Protein AF-A0A7S2QXE1-F1 (afdb_monomer_lite)

Secondary structure (DSSP, 8-state):
----------HHHHHHHHHSTT---------SHHHHHHHHHHHHHHHHHHHHHHHHHHHHHHHS-SS--HHHHHHHHHHHHHHS--TTSSPPHHHHHHHHHTS-GGGHHHHHHH-HHHHHHHS-TTTHHHHHHTTS--

pLDDT: mean 70.06, std 16.1, range [37.22, 91.06]

Sequence (138 aa):
SGDSIDMFSSARDVLARQTDAERKEPIVIDADADDADARKRARADARIERERVAELKRKQAQQKPKQSTLVDAYRRGMQASASTSSSSDALPRELLQRVLTYAPVKFYADARLVSRAWRDAVDDEAFMPFVKLNRALA

Foldseek 3Di:
DDDDDDPDDDPVVVVVVVVVPPCPDDDPDPPPPVVVVVVVVVVVVVVVVVVVVVVVVVVVVVPPPPDDPPVRVVVVVVVVVVPPCPVVPDDDLVVLLVVCVVPDPVCLVVQCVPDVSSVCSSPDPVRVVVNVVVVVVD

Radius of gyration: 51.76 Å; chains: 1; bounding box: 75×37×158 Å

InterPro domains:
  IPR001810 F-box domain [PF12937] (89-126)
  IPR001810 F-box domain [PS50181] (85-133)
  IPR001810 F-box domain [SM00256] (91-131)
  IPR036047 F-box-like domain superfamily [SSF81383] (80-127)

Structure (mmCIF, N/CA/C/O backbone):
data_AF-A0A7S2QXE1-F1
#
_entry.id   AF-A0A7S2QXE1-F1
#
loop_
_atom_site.group_PDB
_atom_site.id
_atom_site.type_symbol
_atom_site.label_atom_id
_atom_site.label_alt_id
_atom_site.label_comp_id
_atom_site.label_asym_id
_atom_site.label_entity_id
_atom_site.label_seq_id
_atom_site.pdbx_PDB_ins_code
_atom_site.Cartn_x
_atom_site.Cartn_y
_atom_site.Cartn_z
_atom_site.occupancy
_atom_site.B_iso_or_equiv
_atom_site.auth_seq_id
_atom_site.auth_comp_id
_atom_site.auth_asym_id
_atom_site.auth_atom_id
_atom_site.pdbx_PDB_model_num
ATOM 1 N N . SER A 1 1 ? 56.497 -28.652 -127.701 1.00 45.22 1 SER A N 1
ATOM 2 C CA . SER A 1 1 ? 55.547 -28.581 -126.580 1.00 45.22 1 SER A CA 1
ATOM 3 C C . SER A 1 1 ? 55.974 -27.494 -125.630 1.00 45.22 1 SER A C 1
ATOM 5 O O . SER A 1 1 ? 57.123 -27.500 -125.212 1.00 45.22 1 SER A O 1
ATOM 7 N N . GLY A 1 2 ? 55.082 -26.560 -125.337 1.00 40.78 2 GLY A N 1
ATOM 8 C CA . GLY A 1 2 ? 55.273 -25.513 -124.341 1.00 40.78 2 GLY A CA 1
ATOM 9 C C . GLY A 1 2 ? 53.891 -24.983 -124.014 1.00 40.78 2 GLY A C 1
ATOM 10 O O . GLY A 1 2 ? 53.379 -24.136 -124.735 1.00 40.78 2 GLY A O 1
ATOM 11 N N . ASP A 1 3 ? 53.275 -25.649 -123.046 1.00 38.72 3 ASP A N 1
ATOM 12 C CA . ASP A 1 3 ? 51.865 -25.599 -122.686 1.00 38.72 3 ASP A CA 1
ATOM 13 C C . ASP A 1 3 ? 51.396 -24.216 -122.219 1.00 38.72 3 ASP A C 1
ATOM 15 O O . ASP A 1 3 ? 52.133 -23.452 -121.597 1.00 38.72 3 ASP A O 1
ATOM 19 N N . SER A 1 4 ? 50.131 -23.953 -122.530 1.00 52.59 4 SER A N 1
ATOM 20 C CA . SER A 1 4 ? 49.267 -22.911 -121.974 1.00 52.59 4 SER A CA 1
ATOM 21 C C . SER A 1 4 ? 49.022 -23.161 -120.481 1.00 52.59 4 SER A C 1
ATOM 23 O O . SER A 1 4 ? 48.897 -24.325 -120.133 1.00 52.59 4 SER A O 1
ATOM 25 N N . ILE A 1 5 ? 48.954 -22.110 -119.643 1.00 46.69 5 ILE A N 1
ATOM 26 C CA . ILE A 1 5 ? 48.418 -22.051 -118.251 1.00 46.69 5 ILE A CA 1
ATOM 27 C C . ILE A 1 5 ? 48.880 -20.696 -117.658 1.00 46.69 5 ILE A C 1
ATOM 29 O O . ILE A 1 5 ? 50.055 -20.366 -117.763 1.00 46.69 5 ILE A O 1
ATOM 33 N N . ASP A 1 6 ? 48.106 -19.798 -117.046 1.00 49.59 6 ASP A N 1
ATOM 34 C CA . ASP A 1 6 ? 46.688 -19.702 -116.699 1.00 49.59 6 ASP A CA 1
ATOM 35 C C . ASP A 1 6 ? 46.360 -18.201 -116.498 1.00 49.59 6 ASP A C 1
ATOM 37 O O . ASP A 1 6 ? 47.090 -17.483 -115.813 1.00 49.59 6 ASP A O 1
ATOM 41 N N . MET A 1 7 ? 45.258 -17.712 -117.083 1.00 56.25 7 MET A N 1
ATOM 42 C CA . MET A 1 7 ? 44.745 -16.335 -116.934 1.00 56.25 7 MET A CA 1
ATOM 43 C C . MET A 1 7 ? 43.674 -16.219 -115.835 1.00 56.25 7 MET A C 1
ATOM 45 O O . MET A 1 7 ? 42.575 -15.729 -116.091 1.00 56.25 7 MET A O 1
ATOM 49 N N . PHE A 1 8 ? 43.954 -16.630 -114.598 1.00 48.12 8 PHE A N 1
ATOM 50 C CA . PHE A 1 8 ? 43.011 -16.389 -113.498 1.00 48.12 8 PHE A CA 1
ATOM 51 C C . PHE A 1 8 ? 43.727 -15.962 -112.219 1.00 48.12 8 PHE A C 1
ATOM 53 O O . PHE A 1 8 ? 44.279 -16.777 -111.483 1.00 48.12 8 PHE A O 1
ATOM 60 N N . SER A 1 9 ? 43.692 -14.656 -111.933 1.00 57.16 9 SER A N 1
ATOM 61 C CA . SER A 1 9 ? 44.033 -14.129 -110.612 1.00 57.16 9 SER A CA 1
ATOM 62 C C . SER A 1 9 ? 43.086 -14.734 -109.575 1.00 57.16 9 SER A C 1
ATOM 64 O O . SER A 1 9 ? 41.870 -14.553 -109.633 1.00 57.16 9 SER A O 1
ATOM 66 N N . SER A 1 10 ? 43.663 -15.483 -108.639 1.00 51.97 10 SER A N 1
ATOM 67 C CA . SER A 1 10 ? 42.951 -16.169 -107.567 1.00 51.97 10 SER A CA 1
ATOM 68 C C . SER A 1 10 ? 42.193 -15.168 -106.692 1.00 51.97 10 SER A C 1
ATOM 70 O O . SER A 1 10 ? 42.775 -14.209 -106.186 1.00 51.97 10 SER A O 1
ATOM 72 N N . ALA A 1 11 ? 40.903 -15.417 -106.439 1.00 56.59 11 ALA A N 1
ATOM 73 C CA . ALA A 1 11 ? 40.068 -14.630 -105.519 1.00 56.59 11 ALA A CA 1
ATOM 74 C C . ALA A 1 11 ? 40.680 -14.499 -104.106 1.00 56.59 11 ALA A C 1
ATOM 76 O O . ALA A 1 11 ? 40.352 -13.585 -103.350 1.00 56.59 11 ALA A O 1
ATOM 77 N N . ARG A 1 12 ? 41.618 -15.390 -103.770 1.00 54.31 12 ARG A N 1
ATOM 78 C CA . ARG A 1 12 ? 42.372 -15.397 -102.518 1.00 54.31 12 ARG A CA 1
ATOM 79 C C . ARG A 1 12 ? 43.353 -14.219 -102.396 1.00 54.31 12 ARG A C 1
ATOM 81 O O . ARG A 1 12 ? 43.509 -13.699 -101.296 1.00 54.31 12 ARG A O 1
ATOM 88 N N . ASP A 1 13 ? 43.936 -13.755 -103.504 1.00 58.25 13 ASP A N 1
ATOM 89 C CA . ASP A 1 13 ? 44.865 -12.609 -103.513 1.00 58.25 13 ASP A CA 1
ATOM 90 C C . ASP A 1 13 ? 44.144 -11.262 -103.369 1.00 58.25 13 ASP A C 1
ATOM 92 O O . ASP A 1 13 ? 44.691 -10.311 -102.809 1.00 58.25 13 ASP A O 1
ATOM 96 N N . VAL A 1 14 ? 42.896 -11.172 -103.836 1.00 58.75 14 VAL A N 1
ATOM 97 C CA . VAL A 1 14 ? 42.070 -9.961 -103.690 1.00 58.75 14 VAL A CA 1
ATOM 98 C C . VAL A 1 14 ? 41.591 -9.798 -102.243 1.00 58.75 14 VAL A C 1
ATOM 100 O O . VAL A 1 14 ? 41.617 -8.690 -101.709 1.00 58.75 14 VAL A O 1
ATOM 103 N N . LEU A 1 15 ? 41.235 -10.903 -101.579 1.00 55.62 15 LEU A N 1
ATOM 104 C CA . LEU A 1 15 ? 40.833 -10.916 -100.167 1.00 55.62 15 LEU A CA 1
ATOM 105 C C . LEU A 1 15 ? 41.994 -10.602 -99.212 1.00 55.62 15 LEU A C 1
ATOM 107 O O . LEU A 1 15 ? 41.790 -9.887 -98.236 1.00 55.62 15 LEU A O 1
ATOM 111 N N . ALA A 1 16 ? 43.214 -11.060 -99.515 1.00 58.19 16 ALA A N 1
ATOM 112 C CA . ALA A 1 16 ? 44.395 -10.764 -98.698 1.00 58.19 16 ALA A CA 1
ATOM 113 C C . ALA A 1 16 ? 44.753 -9.264 -98.689 1.00 58.19 16 ALA A C 1
ATOM 115 O O . ALA A 1 16 ? 45.190 -8.734 -97.673 1.00 58.19 16 ALA A O 1
ATOM 116 N N . ARG A 1 17 ? 44.506 -8.547 -99.796 1.00 54.75 17 ARG A N 1
ATOM 117 C CA . ARG A 1 17 ? 44.741 -7.093 -99.876 1.00 54.75 17 ARG A CA 1
ATOM 118 C C . ARG A 1 17 ? 43.686 -6.261 -99.147 1.00 54.75 17 ARG A C 1
ATOM 120 O O . ARG A 1 17 ? 43.979 -5.135 -98.758 1.00 54.75 17 ARG A O 1
ATOM 127 N N . GLN A 1 18 ? 42.474 -6.787 -98.960 1.00 50.97 18 GLN A N 1
ATOM 128 C CA . GLN A 1 18 ? 41.415 -6.086 -98.225 1.00 50.97 18 GLN A CA 1
ATOM 129 C C . GLN A 1 18 ? 41.609 -6.138 -96.704 1.00 50.97 18 GLN A C 1
ATOM 131 O O . GLN A 1 18 ? 41.146 -5.235 -96.015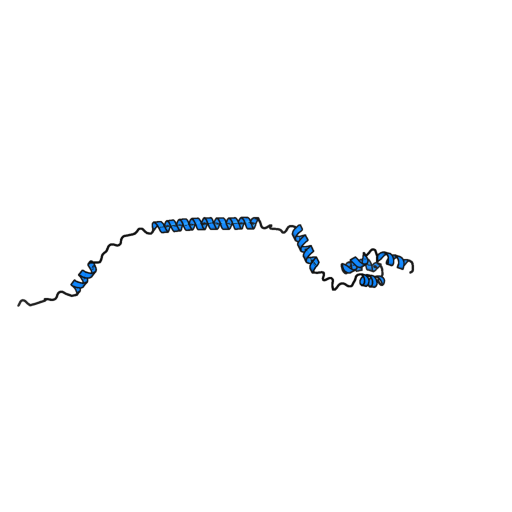 1.00 50.97 18 GLN A O 1
ATOM 136 N N . THR A 1 19 ? 42.322 -7.135 -96.172 1.00 49.91 19 THR A N 1
ATOM 137 C CA . THR A 1 19 ? 42.524 -7.287 -94.720 1.00 49.91 19 THR A CA 1
ATOM 138 C C . THR A 1 19 ? 43.692 -6.478 -94.153 1.00 49.91 19 THR A C 1
ATOM 140 O O . THR A 1 19 ? 43.739 -6.260 -92.946 1.00 49.91 19 THR A O 1
ATOM 143 N N . ASP A 1 20 ? 44.608 -5.996 -94.998 1.00 48.25 20 ASP A N 1
ATOM 144 C CA . ASP A 1 20 ? 45.770 -5.201 -94.561 1.00 48.25 20 ASP A CA 1
ATOM 145 C C . ASP A 1 20 ? 45.508 -3.681 -94.530 1.00 48.25 20 ASP A C 1
ATOM 147 O O . ASP A 1 20 ? 46.318 -2.923 -93.997 1.00 48.25 20 ASP A O 1
ATOM 151 N N . ALA A 1 21 ? 44.366 -3.213 -95.046 1.00 53.06 21 ALA A N 1
ATOM 152 C CA . ALA A 1 21 ? 44.054 -1.782 -95.154 1.00 53.06 21 ALA A CA 1
ATOM 153 C C . ALA A 1 21 ? 43.378 -1.160 -93.909 1.00 53.06 21 ALA A C 1
ATOM 155 O O . ALA A 1 21 ? 43.177 0.052 -93.875 1.00 53.06 21 ALA A O 1
ATOM 156 N N . GLU A 1 22 ? 43.061 -1.941 -92.869 1.00 51.12 22 GLU A N 1
ATOM 157 C CA . GLU A 1 22 ? 42.376 -1.455 -91.653 1.00 51.12 22 GLU A CA 1
ATOM 158 C C . GLU A 1 22 ? 43.200 -1.591 -90.360 1.00 51.12 22 GLU A C 1
ATOM 160 O O . GLU A 1 22 ? 42.657 -1.636 -89.256 1.00 51.12 22 GLU A O 1
ATOM 165 N N . ARG A 1 23 ? 44.536 -1.581 -90.439 1.00 49.75 23 ARG A N 1
ATOM 166 C CA . ARG A 1 23 ? 45.378 -1.423 -89.240 1.00 49.75 23 ARG A CA 1
ATOM 167 C C . ARG A 1 23 ? 45.474 0.051 -88.836 1.00 49.75 23 ARG A C 1
ATOM 169 O O . ARG A 1 23 ? 46.492 0.710 -89.013 1.00 49.75 23 ARG A O 1
ATOM 176 N N . LYS A 1 24 ? 44.383 0.578 -88.280 1.00 53.66 24 LYS A N 1
ATOM 177 C CA . LYS A 1 24 ? 44.407 1.821 -87.502 1.00 53.66 24 LYS A CA 1
ATOM 178 C C . LYS A 1 24 ? 44.998 1.478 -86.134 1.00 53.66 24 LYS A C 1
ATOM 180 O O . LYS A 1 24 ? 44.408 0.700 -85.388 1.00 53.66 24 LYS A O 1
ATOM 185 N N . GLU A 1 25 ? 46.196 1.977 -85.853 1.00 53.62 25 GLU A N 1
ATOM 186 C CA . GLU A 1 25 ? 46.876 1.749 -84.577 1.00 53.62 25 GLU A CA 1
ATOM 187 C C . GLU A 1 25 ? 45.982 2.185 -83.401 1.00 53.62 25 GLU A C 1
ATOM 189 O O . GLU A 1 25 ? 45.390 3.270 -83.458 1.00 53.62 25 GLU A O 1
ATOM 194 N N . PRO A 1 26 ? 45.839 1.370 -82.340 1.00 51.75 26 PRO A N 1
ATOM 195 C CA . PRO A 1 26 ? 45.097 1.788 -81.164 1.00 51.75 26 PRO A CA 1
ATOM 196 C C . PRO A 1 26 ? 45.897 2.862 -80.423 1.00 51.75 26 PRO A C 1
ATOM 198 O O . PRO A 1 26 ? 47.010 2.623 -79.961 1.00 51.75 26 PRO A O 1
ATOM 201 N N . ILE A 1 27 ? 45.303 4.047 -80.290 1.00 54.16 27 ILE A N 1
ATOM 202 C CA . ILE A 1 27 ? 45.745 5.067 -79.339 1.00 54.16 27 ILE A CA 1
ATOM 203 C C . ILE A 1 27 ? 45.646 4.436 -77.946 1.00 54.16 27 ILE A C 1
ATOM 205 O O . ILE A 1 27 ? 44.546 4.174 -77.458 1.00 54.16 27 ILE A O 1
ATOM 209 N N . VAL A 1 28 ? 46.791 4.158 -77.323 1.00 52.50 28 VAL A N 1
ATOM 210 C CA . VAL A 1 28 ? 46.863 3.769 -75.913 1.00 52.50 28 VAL A CA 1
ATOM 211 C C . VAL A 1 28 ? 46.503 5.010 -75.102 1.00 52.50 28 VAL A C 1
ATOM 213 O O . VAL A 1 28 ? 47.287 5.948 -75.001 1.00 52.50 28 VAL A O 1
ATOM 216 N N . ILE A 1 29 ? 45.273 5.052 -74.598 1.00 52.78 29 ILE A N 1
ATOM 217 C CA . ILE A 1 29 ? 44.860 6.021 -73.586 1.00 52.78 29 ILE A CA 1
ATOM 218 C C . ILE A 1 29 ? 45.240 5.393 -72.246 1.00 52.78 29 ILE A C 1
ATOM 220 O O . ILE A 1 29 ? 44.657 4.378 -71.866 1.00 52.78 29 ILE A O 1
ATOM 224 N N . ASP A 1 30 ? 46.216 5.976 -71.553 1.00 50.38 30 ASP A N 1
ATOM 225 C CA . ASP A 1 30 ? 46.605 5.615 -70.185 1.00 50.38 30 ASP A CA 1
ATOM 226 C C . ASP A 1 30 ? 45.445 5.912 -69.210 1.00 50.38 30 ASP A C 1
ATOM 228 O O . ASP A 1 30 ? 45.420 6.933 -68.529 1.00 50.38 30 ASP A O 1
ATOM 232 N N . ALA A 1 31 ? 44.433 5.044 -69.173 1.00 53.25 31 ALA A N 1
ATOM 233 C CA . ALA A 1 31 ? 43.211 5.223 -68.382 1.00 53.25 31 ALA A CA 1
ATOM 234 C C . ALA A 1 31 ? 43.277 4.591 -66.973 1.00 53.25 31 ALA A C 1
ATOM 236 O O . ALA A 1 31 ? 42.286 4.604 -66.246 1.00 53.25 31 ALA A O 1
ATOM 237 N N . ASP A 1 32 ? 44.427 4.045 -66.566 1.00 52.16 32 ASP A N 1
ATOM 238 C CA . ASP A 1 32 ? 44.520 3.191 -65.372 1.00 52.16 32 ASP A CA 1
ATOM 239 C C . ASP A 1 32 ? 45.078 3.888 -64.115 1.00 52.16 32 ASP A C 1
ATOM 241 O O . ASP A 1 32 ? 44.919 3.381 -63.001 1.00 52.16 32 ASP A O 1
ATOM 245 N N . ALA A 1 33 ? 45.707 5.062 -64.246 1.00 54.94 33 ALA A N 1
ATOM 246 C CA . ALA A 1 33 ? 46.280 5.780 -63.100 1.00 54.94 33 ALA A CA 1
ATOM 247 C C . ALA A 1 33 ? 45.219 6.556 -62.292 1.00 54.94 33 ALA A C 1
ATOM 249 O O . ALA A 1 33 ? 45.214 6.508 -61.058 1.00 54.94 33 ALA A O 1
ATOM 250 N N . ASP A 1 34 ? 44.274 7.208 -62.976 1.00 55.47 34 ASP A N 1
ATOM 251 C CA . ASP A 1 34 ? 43.243 8.034 -62.335 1.00 55.47 34 ASP A CA 1
ATOM 252 C C . ASP A 1 34 ? 42.204 7.202 -61.561 1.00 55.47 34 ASP A C 1
ATOM 254 O O . ASP A 1 34 ? 41.742 7.615 -60.493 1.00 55.47 34 ASP A O 1
ATOM 258 N N . ASP A 1 35 ? 41.880 5.991 -62.031 1.00 61.25 35 ASP A N 1
ATOM 259 C CA . ASP A 1 35 ? 40.958 5.082 -61.335 1.00 61.25 35 ASP A CA 1
ATOM 260 C C . ASP A 1 35 ? 41.610 4.464 -60.080 1.00 61.25 35 ASP A C 1
ATOM 262 O O . ASP A 1 35 ? 40.965 4.282 -59.042 1.00 61.25 35 ASP A O 1
ATOM 266 N N . ALA A 1 36 ? 42.922 4.210 -60.110 1.00 65.88 36 ALA A N 1
ATOM 267 C CA . ALA A 1 36 ? 43.659 3.723 -58.945 1.00 65.88 36 ALA A CA 1
ATOM 268 C C . ALA A 1 36 ? 43.696 4.764 -57.811 1.00 65.88 36 ALA A C 1
ATOM 270 O O . ALA A 1 36 ? 43.438 4.425 -56.647 1.00 65.88 36 ALA A O 1
ATOM 271 N N . ASP A 1 37 ? 43.949 6.032 -58.140 1.00 70.12 37 ASP A N 1
ATOM 272 C CA 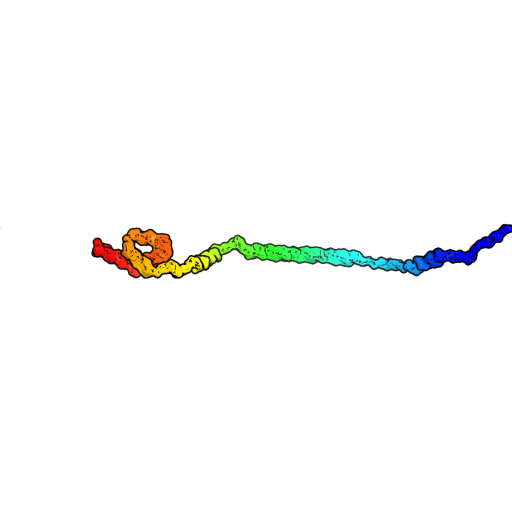. ASP A 1 37 ? 43.955 7.127 -57.169 1.00 70.12 37 ASP A CA 1
ATOM 273 C C . ASP A 1 37 ? 42.548 7.470 -56.663 1.00 70.12 37 ASP A C 1
ATOM 275 O O . ASP A 1 37 ? 42.366 7.696 -55.459 1.00 70.12 37 ASP A O 1
ATOM 279 N N . ALA A 1 38 ? 41.527 7.415 -57.524 1.00 73.06 38 ALA A N 1
ATOM 280 C CA . ALA A 1 38 ? 40.130 7.563 -57.119 1.00 73.06 38 ALA A CA 1
ATOM 281 C C . ALA A 1 38 ? 39.704 6.465 -56.128 1.00 73.06 38 ALA A C 1
ATOM 283 O O . ALA A 1 38 ? 39.136 6.755 -55.070 1.00 73.06 38 ALA A O 1
ATOM 284 N N . ARG A 1 39 ? 40.060 5.201 -56.397 1.00 73.06 39 ARG A N 1
ATOM 285 C CA . ARG A 1 39 ? 39.805 4.072 -55.484 1.00 73.06 39 ARG A CA 1
ATOM 286 C C . ARG A 1 39 ? 40.556 4.218 -54.162 1.00 73.06 39 ARG A C 1
ATOM 288 O O . ARG A 1 39 ? 40.034 3.833 -53.113 1.00 73.06 39 ARG A O 1
ATOM 295 N N . LYS A 1 40 ? 41.773 4.768 -54.180 1.00 74.44 40 LYS A N 1
ATOM 296 C CA . LYS A 1 40 ? 42.583 4.997 -52.974 1.00 74.44 40 LYS A CA 1
ATOM 297 C C . LYS A 1 40 ? 41.977 6.085 -52.084 1.00 74.44 40 LYS A C 1
ATOM 299 O O . LYS A 1 40 ? 41.889 5.880 -50.873 1.00 74.44 40 LYS A O 1
ATOM 304 N N . ARG A 1 41 ? 41.485 7.179 -52.680 1.00 78.62 41 ARG A N 1
ATOM 305 C CA . ARG A 1 41 ? 40.740 8.245 -51.983 1.00 78.62 41 ARG A CA 1
ATOM 306 C C . ARG A 1 41 ? 39.420 7.724 -51.414 1.00 78.62 41 ARG A C 1
ATOM 308 O O . ARG A 1 41 ? 39.204 7.841 -50.216 1.00 78.62 41 ARG A O 1
ATOM 315 N N . ALA A 1 42 ? 38.629 6.997 -52.205 1.00 76.25 42 ALA A N 1
ATOM 316 C CA . ALA A 1 42 ? 37.372 6.401 -51.741 1.00 76.25 42 ALA A CA 1
ATOM 317 C C . ALA A 1 42 ? 37.565 5.433 -50.557 1.00 76.25 42 ALA A C 1
ATOM 319 O O . ALA A 1 42 ? 36.762 5.398 -49.624 1.00 76.25 42 ALA A O 1
ATOM 320 N N . ARG A 1 43 ? 38.657 4.655 -50.553 1.00 79.06 43 ARG A N 1
ATOM 321 C CA . ARG A 1 43 ? 39.019 3.788 -49.419 1.00 79.06 43 ARG A CA 1
ATOM 322 C C . ARG A 1 43 ? 39.440 4.587 -48.184 1.00 79.06 43 ARG A C 1
ATOM 324 O O . ARG A 1 43 ? 39.124 4.168 -47.071 1.00 79.06 43 ARG A O 1
ATOM 331 N N . ALA A 1 44 ? 40.145 5.704 -48.364 1.00 82.38 44 ALA A N 1
ATOM 332 C CA . ALA A 1 44 ? 40.520 6.597 -47.272 1.00 82.38 44 ALA A CA 1
ATOM 333 C C . ALA A 1 44 ? 39.284 7.277 -46.660 1.00 82.38 44 ALA A C 1
ATOM 335 O O . ALA A 1 44 ? 39.108 7.229 -45.443 1.00 82.38 44 ALA A O 1
ATOM 336 N N . ASP A 1 45 ? 38.377 7.783 -47.492 1.00 83.88 45 ASP A N 1
ATOM 337 C CA . ASP A 1 45 ? 37.133 8.424 -47.059 1.00 83.88 45 ASP A CA 1
ATOM 338 C C . ASP A 1 45 ? 36.210 7.432 -46.340 1.00 83.88 45 ASP A C 1
ATOM 340 O O . ASP A 1 45 ? 35.710 7.712 -45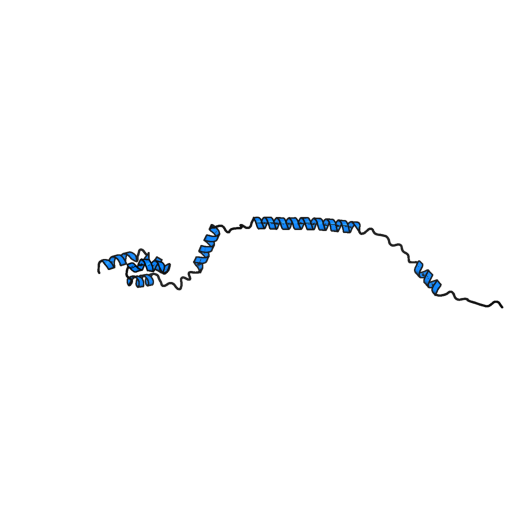.250 1.00 83.88 45 ASP A O 1
ATOM 344 N N . ALA A 1 46 ? 36.066 6.212 -46.871 1.00 83.06 46 ALA A N 1
ATOM 345 C CA . ALA A 1 46 ? 35.299 5.152 -46.216 1.00 83.06 46 ALA A CA 1
ATOM 346 C C . ALA A 1 46 ? 35.898 4.736 -44.861 1.00 83.06 46 ALA A C 1
ATOM 348 O O . ALA A 1 46 ? 35.166 4.329 -43.955 1.00 83.06 46 ALA A O 1
ATOM 349 N N . ARG A 1 47 ? 37.224 4.821 -44.701 1.00 84.94 47 ARG A N 1
ATOM 350 C CA . ARG A 1 47 ? 37.898 4.545 -43.427 1.00 84.94 47 ARG A CA 1
ATOM 351 C C . ARG A 1 47 ? 37.627 5.652 -42.410 1.00 84.94 47 ARG A C 1
ATOM 353 O O . ARG A 1 47 ? 37.268 5.331 -41.280 1.00 84.94 47 ARG A O 1
ATOM 360 N N . ILE A 1 48 ? 37.738 6.913 -42.825 1.00 85.06 48 ILE A N 1
ATOM 361 C CA . ILE A 1 48 ? 37.442 8.082 -41.985 1.00 85.06 48 ILE A CA 1
ATOM 362 C C . ILE A 1 48 ? 35.982 8.045 -41.520 1.00 85.06 48 ILE A C 1
ATOM 364 O O . ILE A 1 48 ? 35.700 8.237 -40.339 1.00 85.06 48 ILE A O 1
ATOM 368 N N . GLU A 1 49 ? 35.049 7.733 -42.418 1.00 84.12 49 GLU A N 1
ATOM 369 C CA . GLU A 1 49 ? 33.627 7.692 -42.077 1.00 84.12 49 GLU A CA 1
ATOM 370 C C . GLU A 1 49 ? 33.299 6.549 -41.106 1.00 84.12 49 GLU A C 1
ATOM 372 O O . GLU A 1 49 ? 32.579 6.737 -40.124 1.00 84.12 49 GLU A O 1
ATOM 377 N N . ARG A 1 50 ? 33.899 5.367 -41.300 1.00 82.75 50 ARG A N 1
ATOM 378 C CA . ARG A 1 50 ? 33.767 4.254 -40.344 1.00 82.75 50 ARG A CA 1
ATOM 379 C C . ARG A 1 50 ? 34.304 4.614 -38.963 1.00 82.75 50 ARG A C 1
ATOM 381 O O . ARG A 1 50 ? 33.697 4.229 -37.965 1.00 82.75 50 ARG A O 1
ATOM 388 N N . GLU A 1 51 ? 35.413 5.342 -38.902 1.00 88.62 51 GLU A N 1
ATOM 389 C CA . GLU A 1 51 ? 36.014 5.791 -37.649 1.00 88.62 51 GLU A CA 1
ATOM 390 C C . GLU A 1 51 ? 35.119 6.809 -36.929 1.00 88.62 51 GLU A C 1
ATOM 392 O O . GLU A 1 51 ? 34.840 6.637 -35.742 1.00 88.62 51 GLU A O 1
ATOM 397 N N . ARG A 1 52 ? 34.541 7.773 -37.657 1.00 89.56 52 ARG A N 1
ATOM 398 C CA . ARG A 1 52 ? 33.555 8.724 -37.112 1.00 89.56 52 ARG A CA 1
ATOM 399 C C . ARG A 1 52 ? 32.311 8.027 -36.575 1.00 89.56 52 ARG A C 1
ATOM 401 O O . ARG A 1 52 ? 31.881 8.303 -35.456 1.00 89.56 52 ARG A O 1
ATOM 408 N N . VAL A 1 53 ? 31.747 7.085 -37.330 1.00 89.88 53 VAL A N 1
ATOM 409 C CA . VAL A 1 53 ? 30.573 6.313 -36.892 1.00 89.88 53 VAL A CA 1
ATOM 410 C C . VAL A 1 53 ? 30.902 5.460 -35.663 1.00 89.88 53 VAL A C 1
ATOM 412 O O . VAL A 1 53 ? 30.089 5.368 -34.738 1.00 89.88 53 VAL A O 1
ATOM 415 N N . ALA A 1 54 ? 32.089 4.851 -35.613 1.00 87.44 54 ALA A N 1
ATOM 416 C CA . ALA A 1 54 ? 32.541 4.092 -34.450 1.00 87.44 54 ALA A CA 1
ATOM 417 C C . ALA A 1 54 ? 32.727 4.991 -33.216 1.00 87.44 54 ALA A C 1
ATOM 419 O O . ALA A 1 54 ? 32.310 4.621 -32.115 1.00 87.44 54 ALA A O 1
ATOM 420 N N . GLU A 1 55 ? 33.279 6.191 -33.392 1.00 86.94 55 GLU A N 1
ATOM 421 C CA . GLU A 1 55 ? 33.461 7.165 -32.318 1.00 86.94 55 GLU A CA 1
ATOM 422 C C . GLU A 1 55 ? 32.117 7.696 -31.793 1.00 86.94 55 GLU A C 1
ATOM 424 O O . GLU A 1 55 ? 31.914 7.769 -30.579 1.00 86.94 55 GLU A O 1
ATOM 429 N N . LEU A 1 56 ? 31.155 7.970 -32.680 1.00 86.31 56 LEU A N 1
ATOM 430 C CA . LEU A 1 56 ? 29.788 8.351 -32.310 1.00 86.31 56 LEU A CA 1
ATOM 431 C C . LEU A 1 56 ? 29.091 7.248 -31.507 1.00 86.31 56 LEU A C 1
ATOM 433 O O . LEU A 1 56 ? 28.500 7.523 -30.461 1.00 86.31 56 LEU A O 1
ATOM 437 N N . LYS A 1 57 ? 29.212 5.986 -31.937 1.00 84.50 57 LYS A N 1
ATOM 438 C CA . LYS A 1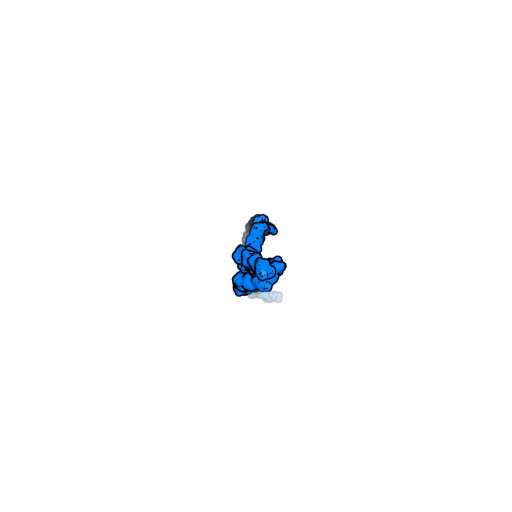 57 ? 28.676 4.839 -31.186 1.00 84.50 57 LYS A CA 1
ATOM 439 C C . LYS A 1 57 ? 29.352 4.684 -29.823 1.00 84.50 57 LYS A C 1
ATOM 441 O O . LYS A 1 57 ? 28.669 4.380 -28.847 1.00 84.50 57 LYS A O 1
ATOM 446 N N . ARG A 1 58 ? 30.663 4.936 -29.721 1.00 81.50 58 ARG A N 1
ATOM 447 C CA . ARG A 1 58 ? 31.408 4.896 -28.451 1.00 81.50 58 ARG A CA 1
ATOM 448 C C . ARG A 1 58 ? 30.965 6.010 -27.499 1.00 81.50 58 ARG A C 1
ATOM 450 O O . ARG A 1 58 ? 30.742 5.731 -26.324 1.00 81.50 58 ARG A O 1
ATOM 457 N N . LYS A 1 59 ? 30.755 7.231 -28.004 1.00 81.00 59 LYS A N 1
ATOM 458 C CA . LYS A 1 59 ? 30.213 8.365 -27.233 1.00 81.00 59 LYS A CA 1
ATOM 459 C C . LYS A 1 59 ? 28.784 8.090 -26.756 1.00 81.00 59 LYS A C 1
ATOM 461 O O . LYS A 1 59 ? 28.493 8.273 -25.579 1.00 81.00 59 LYS A O 1
ATOM 466 N N . GLN A 1 60 ? 27.919 7.543 -27.614 1.00 77.44 60 GLN A N 1
ATOM 467 C CA . GLN A 1 60 ? 26.566 7.132 -27.217 1.00 77.44 60 GLN A CA 1
ATOM 468 C C . GLN A 1 60 ? 26.567 5.990 -26.190 1.00 77.44 60 GLN A C 1
ATOM 470 O O . GLN A 1 60 ? 25.752 5.987 -25.272 1.00 77.44 60 GLN A O 1
ATOM 475 N N . ALA A 1 61 ? 27.477 5.019 -26.311 1.00 73.00 61 ALA A N 1
ATOM 476 C CA . ALA A 1 61 ? 27.600 3.929 -25.344 1.00 73.00 61 ALA A CA 1
ATOM 477 C C . ALA A 1 61 ? 28.123 4.408 -23.979 1.00 73.00 61 ALA A C 1
ATOM 479 O O . ALA A 1 61 ? 27.724 3.862 -22.955 1.00 73.00 61 ALA A O 1
ATOM 480 N N . GLN A 1 62 ? 28.980 5.433 -23.955 1.00 69.31 62 GLN A N 1
ATOM 481 C CA . GLN A 1 62 ? 29.453 6.067 -22.719 1.00 69.31 62 GLN A CA 1
ATOM 482 C C . GLN A 1 62 ? 28.381 6.935 -22.048 1.00 69.31 62 GLN A C 1
ATOM 484 O O . GLN A 1 62 ? 28.374 7.040 -20.826 1.00 69.31 62 GLN A O 1
ATOM 489 N N . GLN A 1 63 ? 27.463 7.520 -22.822 1.00 67.19 63 GLN A N 1
ATOM 490 C CA . GLN A 1 63 ? 26.363 8.338 -22.297 1.00 67.19 63 GLN A CA 1
ATOM 491 C C . GLN A 1 63 ? 25.176 7.527 -21.767 1.00 67.19 63 GLN A C 1
ATOM 493 O O . GLN A 1 63 ? 24.329 8.085 -21.075 1.00 67.19 63 GLN A O 1
ATOM 498 N N . LYS A 1 64 ? 25.088 6.222 -22.054 1.00 65.44 64 LYS A N 1
ATOM 499 C CA . LYS A 1 64 ? 24.057 5.368 -21.452 1.00 65.44 64 LYS A CA 1
ATOM 500 C C . LYS A 1 64 ? 24.461 5.056 -20.007 1.00 65.44 64 LYS A C 1
ATOM 502 O O . LYS A 1 64 ? 25.443 4.334 -19.813 1.00 65.44 64 LYS A O 1
ATOM 507 N N . PRO A 1 65 ? 23.743 5.562 -18.987 1.00 63.00 65 PRO A N 1
ATOM 508 C CA . PRO A 1 65 ? 24.049 5.213 -17.609 1.00 63.00 65 PRO A CA 1
ATOM 509 C C . PRO A 1 65 ? 23.876 3.699 -17.441 1.00 63.00 65 PRO A C 1
ATOM 511 O O . PRO A 1 65 ? 22.809 3.148 -17.701 1.00 63.00 65 PRO A O 1
ATOM 514 N N . LYS A 1 66 ? 24.950 3.011 -17.037 1.00 66.62 66 LYS A N 1
ATOM 515 C CA . LYS A 1 66 ? 24.971 1.546 -16.852 1.00 66.62 66 LYS A CA 1
ATOM 516 C C . LYS A 1 66 ? 24.082 1.072 -15.697 1.00 66.62 66 LYS A C 1
ATOM 518 O O . LYS A 1 66 ? 23.838 -0.121 -15.569 1.00 66.62 66 LYS A O 1
ATOM 523 N N . GLN A 1 67 ? 23.615 1.990 -14.858 1.00 65.75 67 GLN A N 1
ATOM 524 C CA . GLN A 1 67 ? 22.741 1.717 -13.729 1.00 65.75 67 GLN A CA 1
ATOM 525 C C . GLN A 1 67 ? 21.667 2.801 -13.689 1.00 65.75 67 GLN A C 1
ATOM 527 O O . GLN A 1 67 ? 21.985 3.991 -13.672 1.00 65.75 67 GLN A O 1
ATOM 532 N N . SER A 1 68 ? 20.395 2.395 -13.706 1.00 71.25 68 SER A N 1
ATOM 533 C CA . SER A 1 68 ? 19.293 3.294 -13.369 1.00 71.25 68 SER A CA 1
ATOM 534 C C . SER A 1 68 ? 19.546 3.842 -11.973 1.00 71.25 68 SER A C 1
ATOM 536 O O . SER A 1 68 ? 19.862 3.068 -11.065 1.00 71.25 68 SER A O 1
ATOM 538 N N . THR A 1 69 ? 19.420 5.152 -11.793 1.00 79.62 69 THR A N 1
ATOM 539 C CA . THR A 1 69 ? 19.596 5.745 -10.470 1.00 79.62 69 THR A CA 1
ATOM 540 C C . THR A 1 69 ? 18.595 5.118 -9.491 1.00 79.62 69 THR A C 1
ATOM 542 O O . THR A 1 69 ? 17.488 4.731 -9.878 1.00 79.62 69 THR A O 1
ATOM 545 N N . LEU A 1 70 ? 18.968 5.007 -8.211 1.00 79.50 70 LEU A N 1
ATOM 546 C CA . LEU A 1 70 ? 18.063 4.506 -7.165 1.00 79.50 70 LEU A CA 1
ATOM 547 C C . LEU A 1 70 ? 16.735 5.283 -7.136 1.00 79.50 70 LEU A C 1
ATOM 549 O O . LEU A 1 70 ? 15.679 4.703 -6.893 1.00 79.50 70 LEU A O 1
ATOM 553 N N . VAL A 1 71 ? 16.786 6.581 -7.447 1.00 82.25 71 VAL A N 1
ATOM 554 C CA . VAL A 1 71 ? 15.622 7.472 -7.516 1.00 82.25 71 VAL A CA 1
ATOM 555 C C . VAL A 1 71 ? 14.675 7.077 -8.655 1.00 82.25 71 VAL A C 1
ATOM 557 O O . VAL A 1 71 ? 13.461 7.026 -8.449 1.00 82.25 71 VAL A O 1
ATOM 560 N N . ASP A 1 72 ? 15.203 6.743 -9.834 1.00 81.44 72 ASP A N 1
ATOM 561 C CA . ASP A 1 72 ? 14.388 6.310 -10.977 1.00 81.44 72 ASP A CA 1
ATOM 562 C C . ASP A 1 72 ? 13.755 4.935 -10.737 1.00 81.44 72 ASP A C 1
ATOM 564 O O . ASP A 1 72 ? 12.581 4.724 -11.054 1.00 81.44 72 ASP A O 1
ATOM 568 N N . ALA A 1 73 ? 14.502 4.012 -10.122 1.00 81.06 73 ALA A N 1
ATOM 569 C CA . ALA A 1 73 ? 13.985 2.701 -9.734 1.00 81.06 73 ALA A CA 1
ATOM 570 C C . ALA A 1 73 ? 12.847 2.823 -8.703 1.00 81.06 73 ALA A C 1
ATOM 572 O O . ALA A 1 73 ? 11.800 2.192 -8.863 1.00 81.06 73 ALA A O 1
ATOM 573 N N . TYR A 1 74 ? 13.012 3.686 -7.695 1.00 81.94 74 TYR A N 1
ATOM 574 C CA . TYR A 1 74 ? 11.986 3.960 -6.687 1.00 81.94 74 TYR A CA 1
ATOM 575 C C . TYR A 1 74 ? 10.719 4.563 -7.307 1.00 81.94 74 TYR A C 1
ATOM 577 O O . TYR A 1 74 ? 9.612 4.076 -7.070 1.00 81.94 74 TYR A O 1
ATOM 585 N N . ARG A 1 75 ? 10.871 5.567 -8.182 1.00 81.06 75 ARG A N 1
ATOM 586 C CA . ARG A 1 75 ? 9.745 6.194 -8.892 1.00 81.06 75 ARG A CA 1
ATOM 587 C C . ARG A 1 75 ? 8.977 5.181 -9.745 1.00 81.06 75 ARG A C 1
ATOM 589 O O . ARG A 1 75 ? 7.747 5.182 -9.734 1.00 81.06 75 ARG A O 1
ATOM 596 N N . ARG A 1 76 ? 9.687 4.290 -10.443 1.00 78.81 76 ARG A N 1
ATOM 597 C CA . ARG A 1 76 ? 9.081 3.217 -11.244 1.00 78.81 76 ARG A CA 1
ATOM 598 C C . ARG A 1 76 ? 8.323 2.207 -10.377 1.00 78.81 76 ARG A C 1
ATOM 600 O O . ARG A 1 76 ? 7.231 1.791 -10.754 1.00 78.81 76 ARG A O 1
ATOM 607 N N . GLY A 1 77 ? 8.863 1.857 -9.209 1.00 76.44 77 GLY A N 1
ATOM 608 C CA . GLY A 1 77 ? 8.196 0.986 -8.237 1.00 76.44 77 GLY A CA 1
ATOM 609 C C . GLY A 1 77 ? 6.910 1.593 -7.666 1.00 76.44 77 GLY A C 1
ATOM 610 O O . GLY A 1 77 ? 5.896 0.906 -7.569 1.00 76.44 77 GLY A O 1
ATOM 611 N N . MET A 1 78 ? 6.908 2.896 -7.363 1.00 72.00 78 MET A N 1
ATOM 612 C CA . MET A 1 78 ? 5.704 3.597 -6.892 1.00 72.00 78 MET A CA 1
ATOM 613 C C . MET A 1 78 ? 4.593 3.632 -7.948 1.00 72.00 78 MET A C 1
ATOM 615 O O . MET A 1 78 ? 3.427 3.424 -7.619 1.00 72.00 78 MET A O 1
ATOM 619 N N . GLN A 1 79 ? 4.946 3.854 -9.216 1.00 65.88 79 GLN A N 1
ATOM 620 C CA . GLN A 1 79 ? 3.976 3.876 -10.317 1.00 65.88 79 GLN A CA 1
ATOM 621 C C . GLN A 1 79 ? 3.395 2.485 -10.613 1.00 65.88 79 GLN A C 1
ATOM 623 O O . GLN A 1 79 ? 2.215 2.378 -10.928 1.00 65.88 79 GLN A O 1
ATOM 628 N N . ALA A 1 80 ? 4.189 1.420 -10.461 1.00 62.22 80 ALA A N 1
ATOM 629 C CA . ALA A 1 80 ? 3.719 0.042 -10.621 1.00 62.22 80 ALA A CA 1
ATOM 630 C C . ALA A 1 80 ? 2.823 -0.438 -9.460 1.00 62.22 80 ALA A C 1
ATOM 632 O O . ALA A 1 80 ? 1.953 -1.279 -9.662 1.00 62.22 80 ALA A O 1
ATOM 633 N N . SER A 1 81 ? 3.012 0.097 -8.249 1.00 57.50 81 SER A N 1
ATOM 634 C CA . SER A 1 81 ? 2.168 -0.208 -7.080 1.00 57.50 81 SER A CA 1
ATOM 635 C C . SER A 1 81 ? 0.805 0.501 -7.132 1.00 57.50 81 SER A C 1
ATOM 637 O O . SER A 1 81 ? -0.203 -0.010 -6.641 1.00 57.50 81 SER A O 1
ATOM 639 N N . ALA A 1 82 ? 0.745 1.667 -7.783 1.00 58.19 82 ALA A N 1
ATOM 640 C CA . ALA A 1 82 ? -0.497 2.417 -7.958 1.00 58.19 82 ALA A CA 1
ATOM 641 C C . ALA A 1 82 ? -1.496 1.737 -8.917 1.00 58.19 82 ALA A C 1
ATOM 643 O O . ALA A 1 82 ? -2.688 2.005 -8.827 1.00 58.19 82 ALA A O 1
ATOM 644 N N . SER A 1 83 ? -1.039 0.859 -9.818 1.00 54.91 83 SER A N 1
ATOM 645 C CA . SER A 1 83 ? -1.887 0.211 -10.831 1.00 54.91 83 SER A CA 1
ATOM 646 C C . SER A 1 83 ? -2.330 -1.216 -10.490 1.00 54.91 83 SER A C 1
ATOM 648 O O . SER A 1 83 ? -3.223 -1.736 -11.152 1.00 54.91 83 SER A O 1
ATOM 650 N N . THR A 1 84 ? -1.760 -1.854 -9.462 1.00 52.09 84 THR A N 1
ATOM 651 C CA . THR A 1 84 ? -2.150 -3.212 -9.022 1.00 52.09 84 THR A CA 1
ATOM 652 C C . THR A 1 84 ? -3.161 -3.228 -7.879 1.00 52.09 84 THR A C 1
ATOM 654 O O . THR A 1 84 ? -3.643 -4.291 -7.498 1.00 52.09 84 THR A O 1
ATOM 657 N N . SER A 1 85 ? -3.527 -2.064 -7.345 1.00 52.41 85 SER A N 1
ATOM 658 C CA . SER A 1 85 ? -4.612 -1.924 -6.374 1.00 52.41 85 SER A CA 1
ATOM 659 C C . SER A 1 85 ? -5.879 -1.460 -7.085 1.00 52.41 85 SER A C 1
ATOM 661 O O . SER A 1 85 ? -6.282 -0.302 -7.005 1.00 52.41 85 SER A O 1
ATOM 663 N N . SER A 1 86 ? -6.525 -2.382 -7.804 1.00 51.91 86 SER A N 1
ATOM 664 C CA . SER A 1 86 ? -7.918 -2.212 -8.208 1.00 51.91 86 SER A CA 1
ATOM 665 C C . SER A 1 86 ? -8.767 -2.096 -6.942 1.00 51.91 86 SER A C 1
ATOM 667 O O . SER A 1 86 ? -9.174 -3.079 -6.329 1.00 51.91 86 SER A O 1
ATOM 669 N N . SER A 1 87 ? -9.001 -0.851 -6.534 1.00 55.03 87 SER A N 1
ATOM 670 C CA . SER A 1 87 ? -9.787 -0.427 -5.372 1.00 55.03 87 SER A CA 1
ATOM 671 C C . SER A 1 87 ? -11.252 -0.902 -5.386 1.00 55.03 87 SER A C 1
ATOM 673 O O . SER A 1 87 ? -12.023 -0.497 -4.522 1.00 55.03 87 SER A O 1
ATOM 675 N N . SER A 1 88 ? -11.655 -1.717 -6.361 1.00 55.44 88 SER A N 1
ATOM 676 C CA . SER A 1 88 ? -13.008 -2.239 -6.538 1.00 55.44 88 SER A CA 1
ATOM 677 C C . SER A 1 88 ? -13.295 -3.530 -5.763 1.00 55.44 88 SER A C 1
ATOM 679 O O . SER A 1 88 ? -14.462 -3.794 -5.498 1.00 55.44 88 SER A O 1
ATOM 681 N N . ASP A 1 89 ? -12.274 -4.299 -5.364 1.00 57.28 89 ASP A N 1
ATOM 682 C CA . ASP A 1 89 ? -12.472 -5.575 -4.642 1.00 57.28 89 ASP A CA 1
ATOM 683 C C . ASP A 1 89 ? -12.345 -5.446 -3.114 1.00 57.28 89 ASP A C 1
ATOM 685 O O . ASP A 1 89 ? -12.588 -6.396 -2.368 1.00 57.28 89 ASP A O 1
ATOM 689 N N . ALA A 1 90 ? -11.955 -4.271 -2.616 1.00 68.94 90 ALA A N 1
ATOM 690 C CA . ALA A 1 90 ? -11.834 -4.031 -1.186 1.00 68.94 90 ALA A CA 1
ATOM 691 C C . ALA A 1 90 ? -13.199 -3.658 -0.590 1.00 68.94 90 ALA A C 1
ATOM 693 O O . ALA A 1 90 ? -13.829 -2.688 -1.011 1.00 68.94 90 ALA A O 1
ATOM 694 N N . LEU A 1 91 ? -13.636 -4.409 0.427 1.00 78.12 91 LEU A N 1
ATOM 695 C CA . LEU A 1 91 ? -14.784 -4.039 1.258 1.00 78.12 91 LEU A CA 1
ATOM 696 C C . LEU A 1 91 ? -14.622 -2.597 1.781 1.00 78.12 91 LEU A C 1
ATOM 698 O O . LEU A 1 91 ? -13.531 -2.250 2.247 1.00 78.12 91 LEU A O 1
ATOM 702 N N . PRO A 1 92 ? -15.693 -1.779 1.765 1.00 86.56 92 PRO A N 1
ATOM 703 C CA . PRO A 1 92 ? -15.712 -0.474 2.413 1.00 86.56 92 PRO A CA 1
ATOM 704 C C . PRO A 1 92 ? -15.184 -0.536 3.847 1.00 86.56 92 PRO A C 1
ATOM 706 O O . PRO A 1 92 ? -15.468 -1.479 4.596 1.00 86.56 92 PRO A O 1
ATOM 709 N N . ARG A 1 93 ? -14.431 0.493 4.237 1.00 87.00 93 ARG A N 1
ATOM 710 C CA . ARG A 1 93 ? -13.788 0.610 5.555 1.00 87.00 93 ARG A CA 1
ATOM 711 C C . ARG A 1 93 ? -14.782 0.411 6.697 1.00 87.00 93 ARG A C 1
ATOM 713 O O . ARG A 1 93 ? -14.484 -0.284 7.662 1.00 87.00 93 ARG A O 1
ATOM 720 N N . GLU A 1 94 ? -15.977 0.967 6.558 1.00 88.06 94 GLU A N 1
ATOM 721 C CA . GLU A 1 94 ? -17.049 0.918 7.550 1.00 88.06 94 GLU A CA 1
ATOM 722 C C . GLU A 1 94 ? -17.542 -0.520 7.766 1.00 88.06 94 GLU A C 1
ATOM 724 O O . GLU A 1 94 ? -17.868 -0.914 8.886 1.00 88.06 94 GLU A O 1
ATOM 729 N N . LEU A 1 95 ? -17.569 -1.334 6.703 1.00 89.25 95 LEU A N 1
ATOM 730 C CA . LEU A 1 95 ? -17.927 -2.749 6.804 1.00 89.25 95 LEU A CA 1
ATOM 731 C C . LEU A 1 95 ? -16.821 -3.553 7.488 1.00 89.25 95 LEU A C 1
ATOM 733 O O . LEU A 1 95 ? -17.126 -4.387 8.340 1.00 89.25 95 LEU A O 1
ATOM 737 N N . LEU A 1 96 ? -15.552 -3.270 7.183 1.00 90.44 96 LEU A N 1
ATOM 738 C CA . LEU A 1 96 ? -14.418 -3.883 7.882 1.00 90.44 96 LEU A CA 1
ATOM 739 C C . LEU A 1 96 ? -14.447 -3.565 9.379 1.00 90.44 96 LEU A C 1
ATOM 741 O O . LEU A 1 96 ? -14.315 -4.470 10.199 1.00 90.44 96 LEU A O 1
ATOM 745 N N . GLN A 1 97 ? -14.695 -2.307 9.745 1.00 89.38 97 GLN A N 1
ATOM 746 C CA . GLN A 1 97 ? -14.830 -1.893 11.141 1.00 89.38 97 GLN A CA 1
ATOM 747 C C . GLN A 1 97 ? -15.991 -2.610 11.837 1.00 89.38 97 GLN A C 1
ATOM 749 O O . GLN A 1 97 ? -15.808 -3.121 12.939 1.00 89.38 97 GLN A O 1
ATOM 754 N N . ARG A 1 98 ? -17.156 -2.751 11.186 1.00 89.62 98 ARG A N 1
ATOM 755 C CA . ARG A 1 98 ? -18.278 -3.544 11.727 1.00 89.62 98 ARG A CA 1
ATOM 756 C C . ARG A 1 98 ? -17.891 -4.999 11.971 1.00 89.62 98 ARG A C 1
ATOM 758 O O . ARG A 1 98 ? -18.181 -5.517 13.042 1.00 89.62 98 ARG A O 1
ATOM 765 N N . VAL A 1 99 ? -17.196 -5.651 11.041 1.00 89.25 99 VAL A N 1
ATOM 766 C CA . VAL A 1 99 ? -16.705 -7.025 11.258 1.00 89.25 99 VAL A CA 1
ATOM 767 C C . VAL A 1 99 ? -15.741 -7.069 12.449 1.00 89.25 99 VAL A C 1
ATOM 769 O O . VAL A 1 99 ? -15.871 -7.928 13.320 1.00 89.25 99 VAL A O 1
ATOM 772 N N . LEU A 1 100 ? -14.825 -6.102 12.538 1.00 87.94 100 LEU A N 1
ATOM 773 C CA . LEU A 1 100 ? -13.857 -5.994 13.631 1.00 87.94 100 LEU A CA 1
ATOM 774 C C . LEU A 1 100 ? -14.501 -5.717 14.999 1.00 87.94 100 LEU A C 1
ATOM 776 O O . LEU A 1 100 ? -13.913 -6.097 16.011 1.00 87.94 100 LEU A O 1
ATOM 780 N N . THR A 1 101 ? -15.698 -5.120 15.069 1.00 88.19 101 THR A N 1
ATOM 781 C CA . THR A 1 101 ? -16.408 -4.947 16.354 1.00 88.19 101 THR A CA 1
ATOM 782 C C . THR A 1 101 ? -16.855 -6.260 16.997 1.00 88.19 101 THR A C 1
ATOM 784 O O . THR A 1 101 ? -16.991 -6.313 18.216 1.00 88.19 101 THR A O 1
ATOM 787 N N . TYR A 1 102 ? -17.027 -7.330 16.215 1.00 88.56 102 TYR A N 1
ATOM 788 C CA . TYR A 1 102 ? -17.353 -8.661 16.742 1.00 88.56 102 TYR A CA 1
ATOM 789 C C . TYR A 1 102 ? -16.107 -9.465 17.140 1.00 88.56 102 TYR A C 1
ATOM 791 O O . TYR A 1 102 ? -16.222 -10.511 17.779 1.00 88.56 102 TYR A O 1
ATOM 799 N N . ALA A 1 103 ? -14.913 -9.000 16.762 1.00 85.06 103 ALA A N 1
ATOM 800 C CA . ALA A 1 103 ? -13.655 -9.671 17.056 1.00 85.06 103 ALA A CA 1
ATOM 801 C C . ALA A 1 103 ? -13.062 -9.199 18.400 1.00 85.06 103 ALA A C 1
ATOM 803 O O . ALA A 1 103 ? -13.086 -8.006 18.710 1.00 85.06 103 ALA A O 1
ATOM 804 N N . PRO A 1 104 ? -12.446 -10.101 19.188 1.00 83.88 104 PRO A N 1
ATOM 805 C CA . PRO A 1 104 ? -11.690 -9.715 20.376 1.00 83.88 104 PRO A CA 1
ATOM 806 C C . PRO A 1 104 ? -10.515 -8.788 20.032 1.00 83.88 104 PRO A C 1
ATOM 808 O O . PRO A 1 104 ? -9.804 -9.025 19.060 1.00 83.88 104 PRO A O 1
ATOM 811 N N . VAL A 1 105 ? -10.215 -7.812 20.896 1.00 82.38 105 VAL A N 1
ATOM 812 C CA . VAL A 1 105 ? -9.157 -6.795 20.679 1.00 82.38 105 VAL A CA 1
ATOM 813 C C . VAL A 1 105 ? -7.775 -7.398 20.407 1.00 82.38 105 VAL A C 1
ATOM 815 O O . VAL A 1 105 ? -6.991 -6.849 19.636 1.00 82.38 105 VAL A O 1
ATOM 818 N N . LYS A 1 106 ? -7.478 -8.566 20.994 1.00 84.56 106 LYS A N 1
ATOM 819 C CA . LYS A 1 106 ? -6.233 -9.308 20.733 1.00 84.56 106 LYS A CA 1
ATOM 820 C C . LYS A 1 106 ? -6.025 -9.638 19.247 1.00 84.56 106 LYS A C 1
ATOM 822 O O . LYS A 1 106 ? -4.887 -9.744 18.814 1.00 84.56 106 LYS A O 1
ATOM 827 N N . PHE A 1 107 ? -7.106 -9.743 18.473 1.00 86.38 107 PHE A N 1
ATOM 828 C CA . PHE A 1 107 ? -7.079 -10.043 17.043 1.00 86.38 107 PHE A CA 1
ATOM 829 C C . PHE A 1 107 ? -6.683 -8.834 16.184 1.00 86.38 107 PHE A C 1
ATOM 831 O O . PHE A 1 107 ? -6.350 -8.986 15.015 1.00 86.38 107 PHE A O 1
ATOM 838 N N . TYR A 1 108 ? -6.695 -7.614 16.730 1.00 87.81 108 TYR A N 1
ATOM 839 C CA . TYR A 1 108 ? -6.423 -6.412 15.936 1.00 87.81 108 TYR A CA 1
ATOM 840 C C . TYR A 1 108 ? -4.966 -6.313 15.491 1.00 87.81 108 TYR A C 1
ATOM 842 O O . TYR A 1 108 ? -4.683 -5.736 14.444 1.00 87.81 108 TYR A O 1
ATOM 850 N N . ALA A 1 109 ? -4.041 -6.903 16.252 1.00 88.00 109 ALA A N 1
ATOM 851 C CA . ALA A 1 109 ? -2.656 -7.037 15.818 1.00 88.00 109 ALA A CA 1
ATOM 852 C C . ALA A 1 109 ? -2.563 -7.881 14.536 1.00 88.00 109 ALA A C 1
ATOM 854 O O . ALA A 1 109 ? -1.934 -7.450 13.571 1.00 88.00 109 ALA A O 1
ATOM 855 N N . ASP A 1 110 ? -3.268 -9.012 14.498 1.00 90.00 110 ASP A N 1
ATOM 856 C CA . ASP A 1 110 ? -3.279 -9.931 13.357 1.00 90.00 110 ASP A CA 1
ATOM 857 C C . ASP A 1 110 ? -4.056 -9.348 12.167 1.00 90.00 110 ASP A C 1
ATOM 859 O O . ASP A 1 110 ? -3.626 -9.443 11.018 1.00 90.00 110 ASP A O 1
ATOM 863 N N . ALA A 1 111 ? -5.161 -8.647 12.434 1.00 88.81 111 ALA A N 1
ATOM 864 C CA . ALA A 1 111 ? -5.969 -7.959 11.430 1.00 88.81 111 ALA A CA 1
ATOM 865 C C . ALA A 1 111 ? -5.150 -6.961 10.586 1.00 88.81 111 ALA A C 1
ATOM 867 O O . ALA A 1 111 ? -5.332 -6.876 9.371 1.00 88.81 111 ALA A O 1
ATOM 868 N N . ARG A 1 112 ? -4.188 -6.251 11.195 1.00 91.06 112 ARG A N 1
ATOM 869 C CA . ARG A 1 112 ? -3.284 -5.317 10.491 1.00 91.06 112 ARG A CA 1
ATOM 870 C C . ARG A 1 112 ? -2.350 -5.995 9.486 1.00 91.06 112 ARG A C 1
ATOM 872 O O . ARG A 1 112 ? -1.738 -5.307 8.657 1.00 91.06 112 ARG A O 1
ATOM 879 N N . LEU A 1 113 ? -2.190 -7.313 9.577 1.00 90.44 113 LEU A N 1
ATOM 880 C CA . LEU A 1 113 ? -1.327 -8.102 8.700 1.00 90.44 113 LEU A CA 1
ATOM 881 C C . LEU A 1 113 ? -2.076 -8.645 7.477 1.00 90.44 113 LEU A C 1
ATOM 883 O O . LEU A 1 113 ? -1.428 -8.985 6.493 1.00 90.44 113 LEU A O 1
ATOM 887 N N . VAL A 1 114 ? -3.415 -8.673 7.501 1.00 89.19 114 VAL A N 1
ATOM 888 C CA . VAL A 1 114 ? -4.246 -9.237 6.421 1.00 89.19 114 VAL A CA 1
ATOM 889 C C . VAL A 1 114 ? -4.093 -8.446 5.124 1.00 89.19 114 VAL A C 1
ATOM 891 O O . VAL A 1 114 ? -3.833 -9.005 4.063 1.00 89.19 114 VAL A O 1
ATOM 894 N N . SER A 1 115 ? -4.283 -7.129 5.191 1.00 88.44 115 SER A N 1
ATOM 895 C CA . SER A 1 115 ? -4.138 -6.235 4.043 1.00 88.44 115 SER A CA 1
ATOM 896 C C . SER A 1 115 ? -4.025 -4.782 4.495 1.00 88.44 115 SER A C 1
ATOM 898 O O . SER A 1 115 ? -4.292 -4.446 5.652 1.00 88.44 115 SER A O 1
ATOM 900 N N . ARG A 1 116 ? -3.674 -3.893 3.559 1.00 86.38 116 ARG A N 1
ATOM 901 C CA . ARG A 1 116 ? -3.634 -2.450 3.817 1.00 86.38 116 ARG A CA 1
ATOM 902 C C . ARG A 1 116 ? -5.001 -1.898 4.237 1.00 86.38 116 ARG A C 1
ATOM 904 O O . ARG A 1 116 ? -5.058 -1.136 5.189 1.00 86.38 116 ARG A O 1
ATOM 911 N N . ALA A 1 117 ? -6.088 -2.341 3.602 1.00 88.50 117 ALA A N 1
ATOM 912 C CA . ALA A 1 117 ? -7.442 -1.894 3.937 1.00 88.50 117 ALA A CA 1
ATOM 913 C C . ALA A 1 117 ? -7.840 -2.255 5.380 1.00 88.50 117 ALA A C 1
ATOM 915 O O . ALA A 1 117 ? -8.407 -1.431 6.092 1.00 88.50 117 ALA A O 1
ATOM 916 N N . TRP A 1 118 ? -7.491 -3.464 5.832 1.00 90.44 118 TRP A N 1
ATOM 917 C CA . TRP A 1 118 ? -7.739 -3.897 7.210 1.00 90.44 118 TRP A CA 1
ATOM 918 C C . TRP A 1 118 ? -6.899 -3.115 8.219 1.00 90.44 118 TRP A C 1
ATOM 920 O O . TRP A 1 118 ? -7.409 -2.716 9.262 1.00 90.44 118 TRP A O 1
ATOM 930 N N . ARG A 1 119 ? -5.626 -2.855 7.901 1.00 90.00 119 ARG A N 1
ATOM 931 C CA . ARG A 1 119 ? -4.755 -2.024 8.739 1.00 90.00 119 ARG A CA 1
ATOM 932 C C . ARG A 1 119 ? -5.302 -0.612 8.886 1.0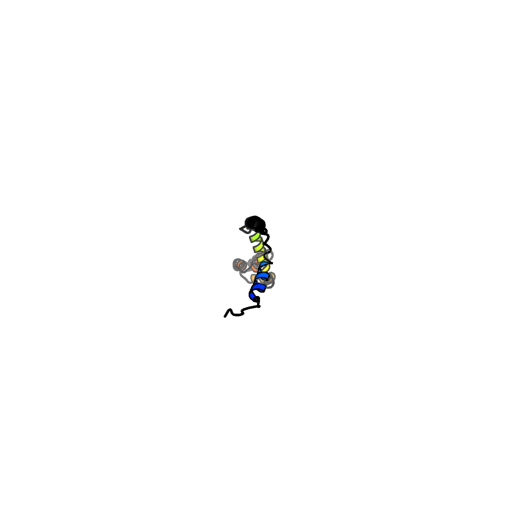0 90.00 119 ARG A C 1
ATOM 934 O O . ARG A 1 119 ? -5.479 -0.155 10.008 1.00 90.00 119 ARG A O 1
ATOM 941 N N . ASP A 1 120 ? -5.633 0.027 7.768 1.00 89.31 120 ASP A N 1
ATOM 942 C CA . ASP A 1 120 ? -6.169 1.382 7.772 1.00 89.31 120 ASP A CA 1
ATOM 943 C C . ASP A 1 120 ? -7.487 1.448 8.565 1.00 89.31 120 ASP A C 1
ATOM 945 O O . ASP A 1 120 ? -7.736 2.443 9.236 1.00 89.31 120 ASP A O 1
ATOM 949 N N . ALA A 1 121 ? -8.328 0.407 8.510 1.00 89.69 121 ALA A N 1
ATOM 950 C CA . ALA A 1 121 ? -9.571 0.329 9.280 1.00 89.69 121 ALA A CA 1
ATOM 951 C C . ALA A 1 121 ? -9.343 0.210 10.800 1.00 89.69 121 ALA A C 1
ATOM 953 O O . ALA A 1 121 ? -10.111 0.792 11.565 1.00 89.69 121 ALA A O 1
ATOM 954 N N . VAL A 1 122 ? -8.309 -0.526 11.230 1.00 89.06 122 VAL A N 1
ATOM 955 C CA . VAL A 1 122 ? -7.934 -0.702 12.648 1.00 89.06 122 VAL A CA 1
ATOM 956 C C . VAL A 1 122 ? -7.266 0.548 13.222 1.00 89.06 122 VAL A C 1
ATOM 958 O O . VAL A 1 122 ? -7.514 0.892 14.377 1.00 89.06 122 VAL A O 1
ATOM 961 N N . ASP A 1 123 ? -6.412 1.205 12.436 1.00 88.00 123 ASP A N 1
ATOM 962 C CA . ASP A 1 123 ? -5.629 2.375 12.859 1.00 88.00 123 ASP A CA 1
ATOM 963 C C . ASP A 1 123 ? -6.405 3.699 12.728 1.00 88.00 123 ASP A C 1
ATOM 965 O O . ASP A 1 123 ? -5.849 4.775 12.933 1.00 88.00 123 ASP A O 1
ATOM 969 N N . ASP A 1 124 ? -7.698 3.626 12.414 1.00 87.62 124 ASP A N 1
ATOM 970 C CA . ASP A 1 124 ? -8.595 4.774 12.393 1.00 87.62 124 ASP A CA 1
ATOM 971 C C . ASP A 1 124 ? -8.845 5.310 13.815 1.00 87.62 124 ASP A C 1
ATOM 973 O O . ASP A 1 124 ? -9.317 4.595 14.711 1.00 87.62 124 ASP A O 1
ATOM 977 N N . GLU A 1 125 ? -8.558 6.598 14.014 1.00 81.44 125 GLU A N 1
ATOM 978 C CA . GLU A 1 125 ? -8.770 7.305 15.278 1.00 81.44 125 GLU A CA 1
ATOM 979 C C . GLU A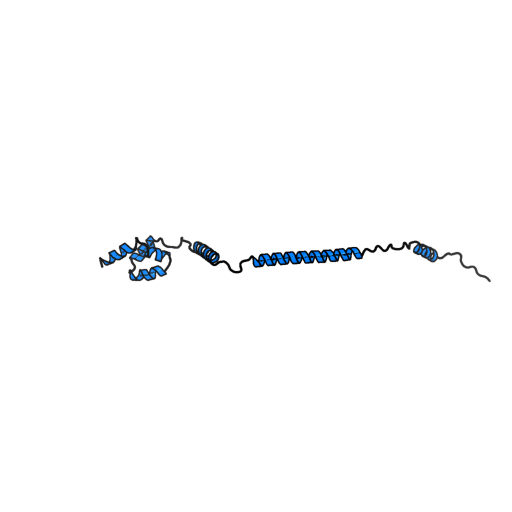 1 125 ? -10.238 7.314 15.708 1.00 81.44 125 GLU A C 1
ATOM 981 O O . GLU A 1 125 ? -10.510 7.382 16.903 1.00 81.44 125 GLU A O 1
ATOM 986 N N . ALA A 1 126 ? -11.186 7.205 14.772 1.00 80.81 126 ALA A N 1
ATOM 987 C CA . ALA A 1 126 ? -12.609 7.120 15.088 1.00 80.81 126 ALA A CA 1
ATOM 988 C C . ALA A 1 126 ? -13.037 5.719 15.562 1.00 80.81 126 ALA A C 1
ATOM 990 O O . ALA A 1 126 ? -14.063 5.590 16.226 1.00 80.81 126 ALA A O 1
ATOM 991 N N . PHE A 1 127 ? -12.260 4.671 15.267 1.00 79.94 127 PHE A N 1
ATOM 992 C CA . PHE A 1 127 ? -12.605 3.278 15.573 1.00 79.94 127 PHE A CA 1
ATOM 993 C C . PHE A 1 127 ? -12.121 2.832 16.964 1.00 79.94 127 PHE A C 1
ATOM 995 O O . PHE A 1 127 ? -12.882 2.266 17.754 1.00 79.94 127 PHE A O 1
ATOM 1002 N N . MET A 1 128 ? -10.871 3.136 17.322 1.00 70.06 128 MET A N 1
ATOM 1003 C CA . MET A 1 128 ? -10.284 2.744 18.615 1.00 70.06 128 MET A CA 1
ATOM 1004 C C . MET A 1 128 ? -10.918 3.335 19.903 1.00 70.06 128 MET A C 1
ATOM 1006 O O . MET A 1 128 ? -10.812 2.670 20.943 1.00 70.06 128 MET A O 1
ATOM 1010 N N . PRO A 1 129 ? -11.581 4.513 19.920 1.00 59.62 129 PRO A N 1
ATOM 1011 C CA . PRO A 1 129 ? -12.253 5.036 21.112 1.00 59.62 129 PRO A CA 1
ATOM 1012 C C . PRO A 1 129 ? -13.395 4.126 21.578 1.00 59.62 129 PRO A C 1
ATOM 1014 O O . PRO A 1 129 ? -13.556 3.897 22.778 1.00 59.62 129 PRO A O 1
ATOM 1017 N N . PHE A 1 130 ? -14.143 3.543 20.636 1.00 51.69 130 PHE A N 1
ATOM 1018 C CA . PHE A 1 130 ? -15.304 2.696 20.929 1.00 51.69 130 PHE A CA 1
ATOM 1019 C C . PHE A 1 130 ? -14.920 1.326 21.495 1.00 51.69 130 PHE A C 1
ATOM 1021 O O . PHE A 1 130 ? -15.646 0.754 22.306 1.00 51.69 130 PHE A O 1
ATOM 1028 N N . VAL A 1 131 ? -13.740 0.813 21.149 1.00 54.38 131 VAL A N 1
ATOM 1029 C CA . VAL A 1 131 ? -13.285 -0.500 21.630 1.00 54.38 131 VAL A CA 1
ATOM 1030 C C . VAL A 1 131 ? -12.802 -0.432 23.083 1.00 54.38 131 VAL A C 1
ATOM 1032 O O . VAL A 1 131 ? -12.964 -1.390 23.839 1.00 54.38 131 VAL A O 1
ATOM 1035 N N . LYS A 1 132 ? -12.281 0.722 23.523 1.00 52.78 132 LYS A N 1
ATOM 1036 C CA . LYS A 1 132 ? -11.951 0.954 24.940 1.00 52.78 132 LYS A CA 1
ATOM 1037 C C . LYS A 1 132 ? -13.203 1.045 25.825 1.00 52.78 132 LYS A C 1
ATOM 1039 O O . LYS A 1 132 ? -13.125 0.675 26.993 1.00 52.78 132 LYS A O 1
ATOM 1044 N N . LEU A 1 133 ? -14.344 1.477 25.278 1.00 48.66 133 LEU A N 1
ATOM 1045 C CA . LEU A 1 133 ? -15.620 1.592 26.000 1.00 48.66 133 LEU A CA 1
ATOM 1046 C C . LEU A 1 133 ? -16.311 0.240 26.236 1.00 48.66 133 LEU A C 1
ATOM 1048 O O . LEU A 1 133 ? -16.838 0.021 27.323 1.00 48.66 133 LEU A O 1
ATOM 1052 N N . ASN A 1 134 ? -16.225 -0.708 25.297 1.00 47.66 134 ASN A N 1
ATOM 1053 C CA . ASN A 1 134 ? -16.807 -2.051 25.474 1.00 47.66 134 ASN A CA 1
ATOM 1054 C C . ASN A 1 134 ? -16.137 -2.885 26.588 1.00 47.66 134 ASN A C 1
ATOM 1056 O O . ASN A 1 134 ? -16.676 -3.908 26.994 1.00 47.66 134 ASN A O 1
ATOM 1060 N N . ARG A 1 135 ? -14.986 -2.443 27.119 1.00 46.56 135 ARG A N 1
ATOM 1061 C CA . ARG A 1 135 ? -14.324 -3.040 28.293 1.00 46.56 135 ARG A CA 1
ATOM 1062 C C . ARG A 1 135 ? -14.906 -2.559 29.631 1.00 46.56 135 ARG A C 1
ATOM 1064 O O . ARG A 1 135 ? -14.682 -3.210 30.640 1.00 46.56 135 ARG A O 1
ATOM 1071 N N . ALA A 1 136 ? -15.619 -1.433 29.666 1.00 40.62 136 ALA A N 1
ATOM 1072 C CA . ALA A 1 136 ? -16.206 -0.913 30.906 1.00 40.62 136 ALA A CA 1
ATOM 1073 C C . ALA A 1 136 ? -17.561 -1.561 31.257 1.00 40.62 136 ALA A C 1
ATOM 1075 O O . ALA A 1 136 ? -18.115 -1.271 32.314 1.00 40.62 136 ALA A O 1
ATOM 1076 N N . LEU A 1 137 ? -18.097 -2.411 30.373 1.00 39.25 137 LEU A N 1
ATOM 1077 C CA . LEU A 1 137 ? -19.425 -3.024 30.491 1.00 39.25 137 LEU A CA 1
ATOM 1078 C C . LEU A 1 137 ? -19.397 -4.566 30.467 1.00 39.25 137 LEU A C 1
ATOM 1080 O O . LEU A 1 137 ? -20.462 -5.174 30.382 1.00 39.25 137 LEU A O 1
ATOM 1084 N N . ALA A 1 138 ? -18.213 -5.188 30.533 1.00 37.22 138 ALA A N 1
ATOM 1085 C CA . ALA A 1 138 ? -18.031 -6.642 30.563 1.00 37.22 138 ALA A CA 1
ATOM 1086 C C . ALA A 1 138 ? -17.291 -7.087 31.828 1.00 37.22 138 ALA A C 1
ATOM 1088 O O . ALA A 1 138 ? -16.282 -6.427 32.174 1.00 37.22 138 ALA A O 1
#

Organism: NCBI:txid1486918